Protein AF-A0A2V8DIY0-F1 (afdb_monomer_lite)

Foldseek 3Di:
DKFKWWKKWKKFDAPPKAFKKKWKDKQNHTFAIDTDDQQDHNPCRRVGMDMDTRGMDIDDPDDIDMDIDIDDMPPDMGTDDMDIHTDDDDDD

Radius of gyration: 14.8 Å; chains: 1; bounding box: 37×30×37 Å

Structure (mmCIF, N/CA/C/O backbone):
data_AF-A0A2V8DIY0-F1
#
_entry.id   AF-A0A2V8DIY0-F1
#
loop_
_atom_site.group_PDB
_atom_site.id
_atom_site.type_symbol
_atom_site.label_atom_id
_atom_site.label_alt_id
_atom_site.label_comp_id
_atom_site.label_asym_id
_atom_site.label_entity_id
_atom_site.label_seq_id
_atom_site.pdbx_PDB_ins_code
_atom_site.Cartn_x
_atom_site.Cartn_y
_atom_site.Cartn_z
_atom_site.occupancy
_atom_site.B_iso_or_equiv
_atom_site.auth_seq_id
_atom_site.auth_comp_id
_atom_site.auth_asym_id
_atom_site.auth_atom_id
_atom_site.pdbx_PDB_model_num
ATOM 1 N N . MET A 1 1 ? -14.954 1.544 20.848 1.00 80.44 1 MET A N 1
ATOM 2 C CA . MET A 1 1 ? -15.505 2.452 19.818 1.00 80.44 1 MET A CA 1
ATOM 3 C C . MET A 1 1 ? -14.796 2.141 18.515 1.00 80.44 1 MET A C 1
ATOM 5 O O . MET A 1 1 ? -13.659 1.691 18.586 1.00 80.44 1 MET A O 1
ATOM 9 N N . GLN A 1 2 ? -15.466 2.297 17.376 1.00 92.38 2 GLN A N 1
ATOM 10 C CA . GLN A 1 2 ? -14.810 2.160 16.077 1.00 92.38 2 GLN A CA 1
ATOM 11 C C . GLN A 1 2 ? -14.116 3.475 15.704 1.00 92.38 2 GLN A C 1
ATOM 13 O O . GLN A 1 2 ? -14.631 4.545 16.026 1.00 92.38 2 GLN A O 1
ATOM 18 N N . THR A 1 3 ? -12.977 3.379 15.027 1.00 95.25 3 THR A N 1
ATOM 19 C CA . THR A 1 3 ? -12.195 4.513 14.527 1.00 95.25 3 THR A CA 1
ATOM 20 C C . THR A 1 3 ? -12.021 4.354 13.024 1.00 95.25 3 THR A C 1
ATOM 22 O O . THR A 1 3 ? -11.722 3.259 12.544 1.00 95.25 3 THR A O 1
ATOM 25 N N . GLN A 1 4 ? -12.215 5.434 12.269 1.00 96.81 4 GLN A N 1
ATOM 26 C CA . GLN A 1 4 ? -11.880 5.449 10.850 1.00 96.81 4 GLN A CA 1
ATOM 27 C C . GLN A 1 4 ? -10.372 5.650 10.694 1.00 96.81 4 GLN A C 1
ATOM 29 O O . GLN A 1 4 ? -9.796 6.542 11.311 1.00 96.81 4 GLN A O 1
ATOM 34 N N . TYR A 1 5 ? -9.741 4.840 9.856 1.00 97.56 5 TYR A N 1
ATOM 35 C CA . TYR A 1 5 ? -8.333 4.943 9.501 1.00 97.56 5 TYR A CA 1
ATOM 36 C C . TYR A 1 5 ? -8.208 5.255 8.014 1.00 97.56 5 TYR A C 1
ATOM 38 O O . TYR A 1 5 ? -8.911 4.661 7.198 1.00 97.56 5 TYR A O 1
ATOM 46 N N . ALA A 1 6 ? -7.309 6.171 7.668 1.00 98.12 6 ALA A N 1
ATOM 47 C CA . ALA A 1 6 ? -6.789 6.335 6.321 1.00 98.12 6 ALA A CA 1
ATOM 48 C C . ALA A 1 6 ? -5.611 5.379 6.132 1.00 98.12 6 ALA A C 1
ATOM 50 O O . ALA A 1 6 ? -4.736 5.296 6.998 1.00 98.12 6 ALA A O 1
ATOM 51 N N . LEU A 1 7 ? -5.616 4.650 5.020 1.00 98.38 7 LEU A N 1
ATOM 52 C CA . LEU A 1 7 ? -4.597 3.668 4.687 1.00 98.38 7 LEU A CA 1
ATOM 53 C C . LEU A 1 7 ? -3.702 4.230 3.586 1.00 98.38 7 LEU A C 1
ATOM 55 O O . LEU A 1 7 ? -4.176 4.928 2.688 1.00 98.38 7 LEU A O 1
ATOM 59 N N . SER A 1 8 ? -2.414 3.917 3.640 1.00 98.56 8 SER A N 1
ATOM 60 C CA . SER A 1 8 ? -1.466 4.195 2.562 1.00 98.56 8 SER A CA 1
ATOM 61 C C . SER A 1 8 ? -0.456 3.066 2.439 1.00 98.56 8 SER A C 1
ATOM 63 O O . SER A 1 8 ? -0.098 2.449 3.443 1.00 98.56 8 SER A O 1
ATOM 65 N N . VAL A 1 9 ? 0.016 2.815 1.222 1.00 98.62 9 VAL A N 1
ATOM 66 C CA . VAL A 1 9 ? 1.040 1.804 0.938 1.00 98.62 9 VAL A CA 1
ATOM 67 C C . VAL A 1 9 ? 2.295 2.518 0.464 1.00 98.62 9 VAL A C 1
ATOM 69 O O . VAL A 1 9 ? 2.228 3.330 -0.458 1.00 98.62 9 VAL A O 1
ATOM 72 N N . THR A 1 10 ? 3.420 2.217 1.102 1.00 98.69 10 THR A N 1
ATOM 73 C CA . THR A 1 10 ? 4.754 2.618 0.659 1.00 98.69 10 THR A CA 1
ATOM 74 C C . THR A 1 10 ? 5.429 1.434 -0.013 1.00 98.69 10 THR A C 1
ATOM 76 O O . THR A 1 10 ? 5.413 0.326 0.529 1.00 98.69 10 THR A O 1
ATOM 79 N N . TYR A 1 11 ? 6.000 1.666 -1.189 1.00 98.31 11 TYR A N 1
ATOM 80 C CA . TYR A 1 11 ? 6.621 0.633 -2.012 1.00 98.31 11 TYR A CA 1
ATOM 81 C C . TYR A 1 11 ? 7.710 1.221 -2.921 1.00 98.31 11 TYR A C 1
ATOM 83 O O . TYR A 1 11 ? 7.771 2.442 -3.110 1.00 98.31 11 TYR A O 1
ATOM 91 N N . SER A 1 12 ? 8.546 0.353 -3.491 1.00 98.06 12 SER A N 1
ATOM 92 C CA . SER A 1 12 ? 9.450 0.671 -4.603 1.00 98.06 12 SER A CA 1
ATOM 93 C C . SER A 1 12 ? 9.038 -0.106 -5.860 1.00 98.06 12 SER A C 1
ATOM 95 O O . SER A 1 12 ? 8.558 -1.241 -5.777 1.00 98.06 12 SER A O 1
ATOM 97 N N . ASN A 1 13 ? 9.174 0.535 -7.023 1.00 97.31 13 ASN A N 1
ATOM 98 C CA . ASN A 1 13 ? 9.004 -0.101 -8.326 1.00 97.31 13 ASN A CA 1
ATOM 99 C C . ASN A 1 13 ? 9.985 0.516 -9.336 1.00 97.31 13 ASN A C 1
ATOM 101 O O . ASN A 1 13 ? 9.876 1.698 -9.677 1.00 97.31 13 ASN A O 1
ATOM 105 N N . GLY A 1 14 ? 10.975 -0.257 -9.782 1.00 94.62 14 GLY A N 1
ATOM 106 C CA . GLY A 1 14 ? 11.888 0.165 -10.840 1.00 94.62 14 GLY A CA 1
ATOM 107 C C . GLY A 1 14 ? 11.188 0.188 -12.197 1.00 94.62 14 GLY A C 1
ATOM 108 O O . GLY A 1 14 ? 10.356 -0.659 -12.492 1.00 94.62 14 GLY A O 1
ATOM 109 N N . LYS A 1 15 ? 11.548 1.144 -13.058 1.00 92.00 15 LYS A N 1
ATOM 110 C CA . LYS A 1 15 ? 10.917 1.310 -14.378 1.00 92.00 15 LYS A CA 1
ATOM 111 C C . LYS A 1 15 ? 11.369 0.251 -15.392 1.00 92.00 15 LYS A C 1
ATOM 113 O O . LYS A 1 15 ? 12.099 0.556 -16.339 1.00 92.00 15 LYS A O 1
ATOM 118 N N . GLU A 1 16 ? 10.970 -0.995 -15.187 1.00 89.38 16 GLU A N 1
ATOM 119 C CA . GLU A 1 16 ? 11.393 -2.148 -15.993 1.00 89.38 16 GLU A CA 1
ATOM 120 C C . GLU A 1 16 ? 10.313 -2.619 -16.980 1.00 89.38 16 GLU A C 1
ATOM 122 O O . GLU A 1 16 ? 10.634 -3.170 -18.040 1.00 89.38 16 GLU A O 1
ATOM 127 N N . GLY A 1 17 ? 9.049 -2.296 -16.710 1.00 91.75 17 GLY A N 1
ATOM 128 C CA . GLY A 1 17 ? 7.911 -2.762 -17.489 1.00 91.75 17 GLY A CA 1
ATOM 129 C C . GLY A 1 17 ? 6.592 -2.098 -17.081 1.00 91.75 17 GLY A C 1
ATOM 130 O O . GLY A 1 17 ? 6.581 -0.968 -16.589 1.00 91.75 17 GLY A O 1
ATOM 131 N N . PRO A 1 18 ? 5.442 -2.716 -17.404 1.00 96.31 18 PRO A N 1
ATOM 132 C CA . PRO A 1 18 ? 4.141 -2.188 -17.013 1.00 96.31 18 PRO A CA 1
ATOM 133 C C . PRO A 1 18 ? 3.932 -2.261 -15.495 1.00 96.31 18 PRO A C 1
ATOM 135 O O . PRO A 1 18 ? 4.196 -3.287 -14.892 1.00 96.31 18 PRO A O 1
ATOM 138 N N . ASN A 1 19 ? 3.335 -1.220 -14.920 1.00 97.12 19 ASN A N 1
ATOM 139 C CA . ASN A 1 19 ? 2.983 -1.139 -13.499 1.00 97.12 19 ASN A CA 1
ATOM 140 C C . ASN A 1 19 ? 1.934 -2.178 -13.046 1.00 97.12 19 ASN A C 1
ATOM 142 O O . ASN A 1 19 ? 0.908 -2.364 -13.721 1.00 97.12 19 ASN A O 1
ATOM 146 N N . GLU A 1 20 ? 2.140 -2.759 -11.861 1.00 97.06 20 GLU A N 1
ATOM 147 C CA . GLU A 1 20 ? 1.242 -3.683 -11.157 1.00 97.06 20 GLU A CA 1
ATOM 148 C C . GLU A 1 20 ? -0.019 -2.989 -10.637 1.00 97.06 20 GLU A C 1
ATOM 150 O O . GLU A 1 20 ? -0.062 -1.789 -10.360 1.00 97.06 20 GLU A O 1
ATOM 155 N N . VAL A 1 21 ? -1.060 -3.786 -10.415 1.00 97.88 21 VAL A N 1
ATOM 156 C CA . VAL A 1 21 ? -2.233 -3.386 -9.640 1.00 97.88 21 VAL A CA 1
ATOM 157 C C . VAL A 1 21 ? -2.105 -3.931 -8.224 1.00 97.88 21 VAL A C 1
ATOM 159 O O . VAL A 1 21 ? -1.980 -5.138 -8.028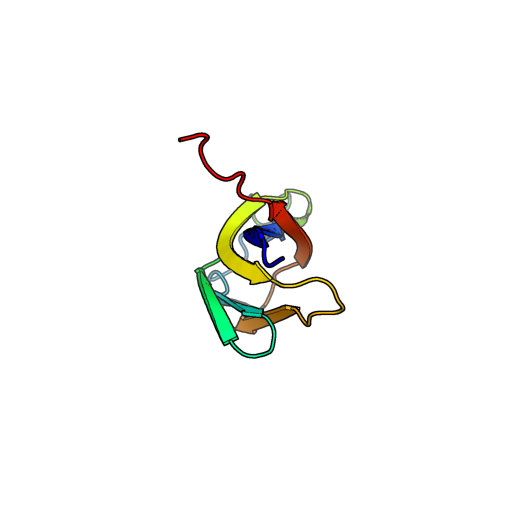 1.00 97.88 21 VAL A O 1
ATOM 162 N N . ILE A 1 22 ? -2.198 -3.035 -7.243 1.00 98.06 22 ILE A N 1
ATOM 163 C CA . ILE A 1 22 ? -2.232 -3.352 -5.818 1.00 98.06 22 ILE A CA 1
ATOM 164 C C . ILE A 1 22 ? -3.680 -3.240 -5.335 1.00 98.06 22 ILE A C 1
ATOM 166 O O . ILE A 1 22 ? -4.291 -2.166 -5.376 1.00 98.06 22 ILE A O 1
ATOM 170 N N . SER A 1 23 ? -4.235 -4.349 -4.854 1.00 98.19 23 SER A N 1
ATOM 171 C CA . SER A 1 23 ? -5.553 -4.417 -4.225 1.00 98.19 23 SER A CA 1
ATOM 172 C C . SER A 1 23 ? -5.415 -4.617 -2.720 1.00 98.19 23 SER A C 1
ATOM 174 O O . SER A 1 23 ? -4.675 -5.480 -2.261 1.00 98.19 23 SER A O 1
ATOM 176 N N . LEU A 1 24 ? -6.154 -3.829 -1.944 1.00 98.31 24 LEU A N 1
ATOM 177 C CA . LEU A 1 24 ? -6.141 -3.853 -0.488 1.00 98.31 24 LEU A CA 1
ATOM 178 C C . LEU A 1 24 ? -7.496 -4.310 0.045 1.00 98.31 24 LEU A C 1
ATOM 180 O O . LEU A 1 24 ? -8.532 -3.718 -0.273 1.00 98.31 24 LEU A O 1
ATOM 184 N N . THR A 1 25 ? -7.480 -5.321 0.908 1.00 98.50 25 THR A N 1
ATOM 185 C CA . THR A 1 25 ? -8.649 -5.755 1.678 1.00 98.50 25 THR A CA 1
ATOM 186 C C . THR A 1 25 ? -8.366 -5.678 3.174 1.00 98.50 25 THR A C 1
ATOM 188 O O . THR A 1 25 ? -7.230 -5.861 3.621 1.00 98.50 25 THR A O 1
ATOM 191 N N . VAL A 1 26 ? -9.413 -5.405 3.951 1.00 98.31 26 VAL A N 1
ATOM 192 C CA . VAL A 1 26 ? -9.388 -5.442 5.414 1.00 98.31 26 VAL A CA 1
ATOM 193 C C . VAL A 1 26 ? -10.512 -6.351 5.890 1.00 98.31 26 VAL A C 1
ATOM 195 O O . VAL A 1 26 ? -11.668 -6.155 5.520 1.00 98.31 26 VAL A O 1
ATOM 198 N N . ASP A 1 27 ? -10.161 -7.388 6.648 1.00 97.81 27 ASP A N 1
ATOM 199 C CA . ASP A 1 27 ? -11.060 -8.469 7.075 1.00 97.81 27 ASP A CA 1
ATOM 200 C C . ASP A 1 27 ? -11.859 -9.080 5.905 1.00 97.81 27 ASP A C 1
ATOM 202 O O . ASP A 1 27 ? -13.050 -9.371 6.009 1.00 97.81 27 ASP A O 1
ATOM 206 N N . GLY A 1 28 ? -11.205 -9.221 4.746 1.00 97.50 28 GLY A N 1
ATOM 207 C CA . GLY A 1 28 ? -11.812 -9.719 3.507 1.00 97.50 28 GLY A CA 1
ATOM 208 C C . GLY A 1 28 ? -12.709 -8.715 2.771 1.00 97.50 28 GLY A C 1
ATOM 209 O O . GLY A 1 28 ? -13.172 -9.015 1.673 1.00 97.50 28 GLY A O 1
ATOM 210 N N . THR A 1 29 ? -12.937 -7.518 3.321 1.00 97.38 29 TH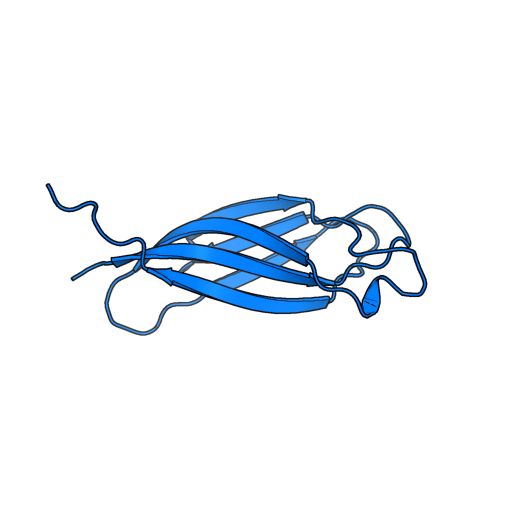R A N 1
ATOM 211 C CA . THR A 1 29 ? -13.689 -6.448 2.650 1.00 97.38 29 THR A CA 1
ATOM 212 C C . THR A 1 29 ? -12.744 -5.602 1.790 1.00 97.38 29 THR A C 1
ATOM 214 O O . THR A 1 29 ? -11.767 -5.071 2.323 1.00 97.38 29 THR A O 1
ATOM 217 N N . PRO A 1 30 ? -13.001 -5.433 0.479 1.00 98.00 30 PRO A N 1
ATOM 218 C CA . PRO A 1 30 ? -12.205 -4.552 -0.374 1.00 98.00 30 PRO A CA 1
ATOM 219 C C . PRO A 1 30 ? -12.227 -3.100 0.109 1.00 98.00 30 PRO A C 1
ATOM 221 O O . PRO A 1 30 ? -13.294 -2.543 0.362 1.00 98.00 30 PRO A O 1
ATOM 224 N N . VAL A 1 31 ? -11.047 -2.487 0.199 1.00 98.06 31 VAL A N 1
ATOM 225 C CA . VAL A 1 31 ? -10.870 -1.070 0.553 1.00 98.06 31 V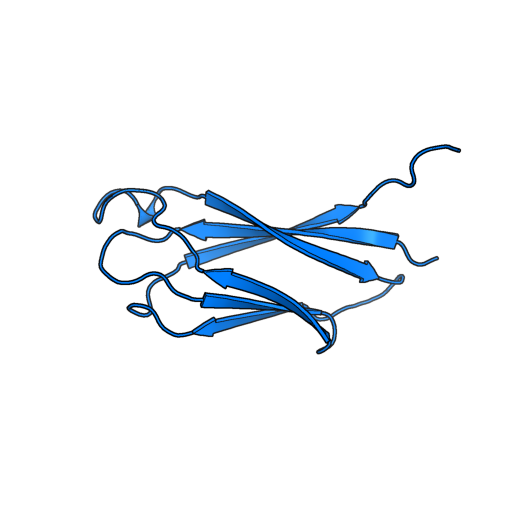AL A CA 1
ATOM 226 C C . VAL A 1 31 ? -10.524 -0.251 -0.685 1.00 98.06 31 VAL A C 1
ATOM 228 O O . VAL A 1 31 ? -11.164 0.763 -0.961 1.00 98.06 31 VAL A O 1
ATOM 231 N N . SER A 1 32 ? -9.520 -0.689 -1.444 1.00 97.88 32 SER A N 1
ATOM 232 C CA . SER A 1 32 ? -9.062 0.012 -2.643 1.00 97.88 32 SER A CA 1
ATOM 233 C C . SER A 1 32 ? -8.380 -0.931 -3.622 1.00 97.88 32 SER A C 1
ATOM 235 O O . SER A 1 32 ? -7.859 -1.973 -3.237 1.00 97.88 32 SER A O 1
ATOM 237 N N . SER A 1 33 ? -8.312 -0.508 -4.879 1.00 98.06 33 SER A N 1
ATOM 238 C CA . SER A 1 33 ? -7.425 -1.084 -5.882 1.00 98.06 33 SER A CA 1
ATOM 239 C C . SER A 1 33 ? -6.851 0.050 -6.714 1.00 98.06 33 SER A C 1
ATOM 241 O O . SER A 1 33 ? -7.608 0.913 -7.161 1.00 98.06 33 SER A O 1
ATOM 243 N N . PHE A 1 34 ? -5.538 0.068 -6.911 1.00 97.88 34 PHE A N 1
ATOM 244 C CA . PHE A 1 34 ? -4.862 1.111 -7.678 1.00 97.88 34 PHE A CA 1
ATOM 245 C C . PHE A 1 34 ? -3.675 0.536 -8.446 1.00 97.88 34 PHE A C 1
ATOM 247 O O . PHE A 1 34 ? -3.100 -0.472 -8.045 1.00 97.88 34 PHE A O 1
ATOM 254 N N . GLN A 1 35 ? -3.334 1.165 -9.569 1.00 97.88 35 GLN A N 1
ATOM 255 C CA . GLN A 1 35 ? -2.095 0.860 -10.274 1.00 97.88 35 GLN A CA 1
ATOM 256 C C . GLN A 1 35 ? -0.938 1.538 -9.535 1.00 97.88 35 GLN A C 1
ATOM 258 O O . GLN A 1 35 ? -1.050 2.722 -9.205 1.00 97.88 35 GLN A O 1
ATOM 263 N N . ASN A 1 36 ? 0.133 0.795 -9.258 1.00 97.00 36 ASN A N 1
ATOM 264 C CA . ASN A 1 36 ? 1.354 1.355 -8.695 1.0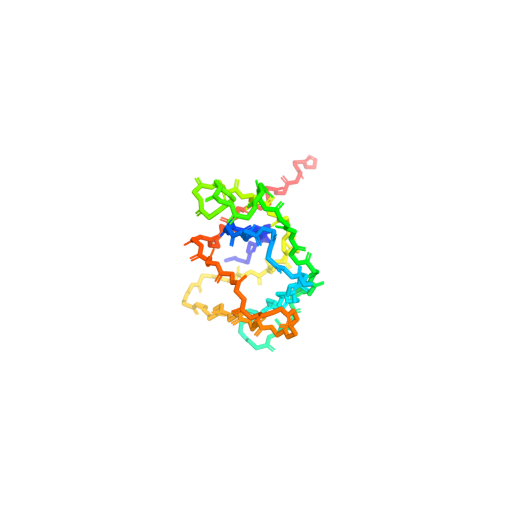0 97.00 36 ASN A CA 1
ATOM 265 C C . ASN A 1 36 ? 2.042 2.278 -9.728 1.00 97.00 36 ASN A C 1
ATOM 267 O O . ASN A 1 36 ? 1.566 2.466 -10.853 1.00 97.00 36 ASN A O 1
ATOM 271 N N . ARG A 1 37 ? 3.144 2.914 -9.342 1.00 96.44 37 ARG A N 1
ATOM 272 C CA . ARG A 1 37 ? 3.944 3.749 -10.244 1.00 96.44 37 ARG A CA 1
ATOM 273 C C . ARG A 1 37 ? 5.426 3.517 -10.032 1.00 96.44 37 ARG A C 1
ATOM 275 O O . ARG A 1 37 ? 5.847 3.275 -8.904 1.00 96.44 37 ARG A O 1
ATOM 282 N N . ASP A 1 38 ? 6.188 3.710 -11.102 1.00 96.81 38 ASP A N 1
ATOM 283 C CA . ASP A 1 38 ? 7.642 3.806 -11.051 1.00 96.81 38 ASP A CA 1
ATOM 284 C C . ASP A 1 38 ? 8.077 4.790 -9.951 1.00 96.81 38 ASP A C 1
ATOM 286 O O . ASP A 1 38 ? 7.659 5.956 -9.931 1.00 96.81 38 ASP A O 1
ATOM 290 N N . SER A 1 39 ? 8.938 4.338 -9.044 1.00 97.06 39 SER A N 1
ATOM 291 C CA . SER A 1 39 ? 9.552 5.180 -8.012 1.00 97.06 39 SER A CA 1
ATOM 292 C C . SER A 1 39 ? 10.782 5.937 -8.524 1.00 97.06 39 SER A C 1
ATOM 294 O O . SER A 1 39 ? 11.234 6.888 -7.885 1.00 97.06 39 SER A O 1
ATOM 296 N N . GLY A 1 40 ? 11.304 5.554 -9.692 1.00 95.06 40 GLY A N 1
ATOM 297 C CA . GLY A 1 40 ? 12.463 6.157 -10.343 1.00 95.06 40 GLY A CA 1
ATOM 298 C C . GLY A 1 40 ? 12.698 5.578 -11.737 1.00 95.06 40 GLY A C 1
ATOM 299 O O . GLY A 1 40 ? 11.752 5.255 -12.452 1.00 95.06 40 GLY A O 1
ATOM 300 N N . ASP A 1 41 ? 13.960 5.467 -12.146 1.00 94.00 41 ASP A N 1
ATOM 301 C CA . ASP A 1 41 ? 14.328 4.725 -13.356 1.00 94.00 41 ASP A CA 1
ATOM 302 C C . ASP A 1 41 ? 14.530 3.222 -13.071 1.00 94.00 41 ASP A C 1
ATOM 304 O O . ASP A 1 41 ? 14.235 2.732 -11.981 1.00 94.00 41 ASP A O 1
ATOM 308 N N . SER A 1 42 ? 15.004 2.469 -14.066 1.00 91.75 42 SER A N 1
ATOM 309 C CA . SER A 1 42 ? 15.227 1.020 -13.967 1.00 91.75 42 SER A CA 1
ATOM 310 C C . SER A 1 42 ? 16.470 0.623 -13.156 1.00 91.75 42 SER A C 1
ATOM 312 O O . SER A 1 42 ? 16.803 -0.553 -13.103 1.00 91.75 42 SER A O 1
ATOM 314 N N . ILE A 1 43 ? 17.231 1.576 -12.611 1.00 89.12 43 ILE A N 1
ATOM 315 C CA . ILE A 1 43 ? 18.466 1.307 -11.861 1.00 89.12 43 ILE A CA 1
ATOM 316 C C . ILE A 1 43 ? 18.297 1.777 -10.419 1.00 89.12 43 ILE A C 1
ATOM 318 O O . ILE A 1 43 ? 18.464 1.003 -9.479 1.00 89.12 43 ILE A O 1
ATOM 322 N N . GLU A 1 44 ? 17.957 3.049 -10.235 1.00 93.75 44 GLU A N 1
ATOM 323 C CA . GLU A 1 44 ? 17.835 3.674 -8.921 1.00 93.75 44 GLU A CA 1
ATOM 324 C C . GLU A 1 44 ? 16.432 3.519 -8.329 1.00 93.75 44 GLU A C 1
ATOM 326 O O . GLU A 1 44 ? 16.289 3.596 -7.109 1.00 93.75 44 GLU A O 1
ATOM 331 N N . GLY A 1 45 ? 15.410 3.251 -9.155 1.00 94.50 45 GLY A N 1
ATOM 332 C CA . GLY A 1 45 ? 14.010 3.166 -8.725 1.00 94.50 45 GLY A CA 1
ATOM 333 C C . GLY A 1 45 ? 13.774 2.181 -7.581 1.00 94.50 45 GLY A C 1
ATOM 334 O O . GLY A 1 45 ? 13.062 2.512 -6.638 1.00 94.50 45 GLY A O 1
ATOM 335 N N . TRP A 1 46 ? 14.464 1.041 -7.565 1.00 95.62 46 TRP A N 1
ATOM 336 C CA . TRP A 1 46 ? 14.362 0.051 -6.483 1.00 95.62 46 TRP A CA 1
ATOM 337 C C . TRP A 1 46 ? 14.816 0.564 -5.107 1.00 95.62 46 TRP A C 1
ATOM 339 O O . TRP A 1 46 ? 14.394 0.035 -4.086 1.00 95.62 46 TRP A O 1
ATOM 349 N N . ASN A 1 47 ? 15.628 1.625 -5.060 1.00 96.88 47 ASN A N 1
ATOM 350 C CA . ASN A 1 47 ? 16.079 2.260 -3.816 1.00 96.88 47 ASN A CA 1
ATOM 351 C C . ASN A 1 47 ? 15.274 3.521 -3.457 1.00 96.88 47 ASN A C 1
ATOM 353 O O . ASN A 1 47 ? 15.564 4.180 -2.455 1.00 96.88 47 ASN A O 1
ATOM 357 N N . LEU A 1 48 ? 14.290 3.886 -4.281 1.00 97.56 48 LEU A N 1
ATOM 358 C CA . LEU A 1 48 ? 13.396 5.014 -4.059 1.00 97.56 48 LEU A CA 1
ATOM 359 C C . LEU A 1 48 ? 12.016 4.496 -3.666 1.00 97.56 48 LEU A C 1
ATOM 361 O O . LEU A 1 48 ? 11.490 3.566 -4.271 1.00 97.56 48 LEU A O 1
ATOM 365 N N . PHE A 1 49 ? 11.411 5.137 -2.669 1.00 98.12 49 PHE A N 1
ATOM 366 C CA . PHE A 1 49 ? 10.107 4.747 -2.147 1.00 98.12 49 PHE A CA 1
ATOM 367 C C . PHE A 1 49 ? 9.071 5.820 -2.441 1.00 98.12 49 PHE A C 1
ATOM 369 O O . PHE A 1 49 ? 9.299 7.013 -2.216 1.00 98.12 49 PHE A O 1
ATOM 376 N N . VAL A 1 50 ? 7.907 5.385 -2.908 1.00 97.81 50 VAL A N 1
ATOM 377 C CA . VAL A 1 50 ? 6.723 6.227 -3.065 1.00 97.81 50 VAL A CA 1
ATOM 378 C C . VAL A 1 50 ? 5.633 5.738 -2.127 1.00 97.81 50 VAL A C 1
ATOM 380 O O . VAL A 1 50 ? 5.515 4.545 -1.862 1.00 97.81 50 VAL A O 1
ATOM 383 N N . THR A 1 51 ? 4.821 6.666 -1.630 1.00 98.50 51 THR A N 1
ATOM 384 C CA . THR A 1 51 ? 3.646 6.356 -0.812 1.00 98.50 51 THR A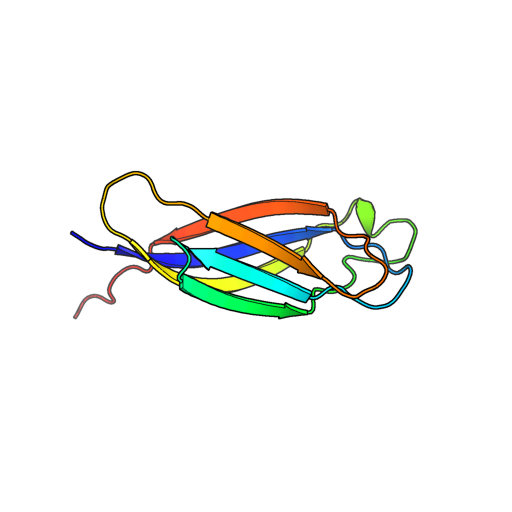 CA 1
ATOM 385 C C . THR A 1 51 ? 2.400 6.789 -1.559 1.00 98.50 51 THR A C 1
ATOM 387 O O . THR A 1 51 ? 2.298 7.955 -1.945 1.00 98.50 51 THR A O 1
ATOM 390 N N . ASP A 1 52 ? 1.446 5.874 -1.723 1.00 98.38 52 ASP A N 1
ATOM 391 C CA . ASP A 1 52 ? 0.140 6.184 -2.300 1.00 98.38 52 ASP A CA 1
ATOM 392 C C . ASP A 1 52 ? -1.004 5.928 -1.307 1.00 98.38 52 ASP A C 1
ATOM 394 O O . ASP A 1 52 ? -0.957 4.971 -0.524 1.00 98.38 52 ASP A O 1
ATOM 398 N N . PRO A 1 53 ? -2.050 6.779 -1.313 1.00 97.94 53 PRO A N 1
ATOM 399 C CA . PRO A 1 53 ? -3.262 6.533 -0.542 1.00 97.94 53 PRO A CA 1
ATOM 400 C C . PRO A 1 53 ? -3.970 5.252 -0.997 1.00 97.94 53 PRO A C 1
ATOM 402 O O . PRO A 1 53 ? -4.172 5.029 -2.187 1.00 97.94 53 PRO A O 1
ATOM 405 N N . ALA A 1 54 ? -4.436 4.464 -0.034 1.00 97.88 54 ALA A N 1
ATOM 406 C CA . ALA A 1 54 ? -5.108 3.183 -0.237 1.00 97.88 54 ALA A CA 1
ATOM 407 C C . ALA A 1 54 ? -6.482 3.144 0.460 1.00 97.88 54 ALA A C 1
ATOM 409 O O . ALA A 1 54 ? -6.871 2.167 1.094 1.00 97.88 54 ALA A O 1
ATOM 410 N N . GLY A 1 55 ? -7.228 4.248 0.363 1.00 97.00 55 GLY A N 1
ATOM 411 C CA . GLY A 1 55 ? -8.594 4.359 0.878 1.00 97.00 55 GLY A CA 1
ATOM 412 C C . GLY A 1 55 ? -8.698 4.471 2.403 1.00 97.00 55 GLY A C 1
ATOM 413 O O . GLY A 1 55 ? -7.764 4.883 3.093 1.00 97.00 55 GLY A O 1
ATOM 414 N N . THR A 1 56 ? -9.882 4.159 2.934 1.00 97.69 56 THR A N 1
ATOM 415 C CA . THR A 1 56 ? -10.176 4.239 4.374 1.00 97.69 56 THR A CA 1
ATOM 416 C C . THR A 1 56 ? -10.921 3.002 4.856 1.00 97.69 56 THR A C 1
ATOM 418 O O . THR A 1 56 ? -11.785 2.505 4.138 1.00 97.69 56 THR A O 1
ATOM 421 N N . SER A 1 57 ? -10.676 2.574 6.095 1.00 97.50 57 SER A N 1
ATOM 422 C CA . SER A 1 57 ? -11.428 1.497 6.752 1.00 97.50 57 SER A CA 1
ATOM 423 C C . SER A 1 57 ? -11.818 1.885 8.177 1.00 97.50 57 SER A C 1
ATOM 425 O O . SER A 1 57 ? -11.095 2.618 8.848 1.00 97.50 57 SER A O 1
ATOM 427 N N . THR A 1 58 ? -12.979 1.420 8.640 1.00 96.94 58 THR A N 1
ATOM 428 C CA . THR A 1 58 ? -13.466 1.662 10.006 1.00 96.94 58 THR A CA 1
ATOM 429 C C . THR A 1 58 ? -13.247 0.413 10.842 1.00 96.94 58 THR A C 1
ATOM 431 O O . THR A 1 58 ? -13.840 -0.625 10.563 1.00 96.94 58 THR A O 1
ATOM 434 N N . LEU A 1 59 ? -12.405 0.515 11.870 1.00 96.56 59 LEU A N 1
ATOM 435 C CA . LEU A 1 59 ? -11.949 -0.630 12.657 1.00 96.56 59 LEU A CA 1
ATOM 436 C C . LEU A 1 59 ? -12.325 -0.472 14.123 1.00 96.56 59 LEU A C 1
ATOM 438 O O . LEU A 1 59 ? -12.293 0.626 14.683 1.00 96.56 59 LEU A O 1
ATOM 442 N N . GLY A 1 60 ? -12.721 -1.583 14.738 1.00 96.25 60 GLY A N 1
ATOM 443 C CA . GLY A 1 60 ? -12.918 -1.664 16.179 1.00 96.25 60 GLY A CA 1
ATOM 444 C C . GLY A 1 60 ? -11.600 -1.939 16.908 1.00 96.25 60 GLY A C 1
ATOM 445 O O . GLY A 1 60 ? -10.560 -2.117 16.284 1.00 96.25 60 GLY A O 1
ATOM 446 N N . PRO A 1 61 ? -11.619 -1.997 18.246 1.00 95.50 61 PRO A N 1
ATOM 447 C CA . PRO A 1 61 ? -10.497 -2.537 18.998 1.00 95.50 61 PRO A CA 1
ATOM 448 C C . PRO A 1 61 ? -10.357 -4.037 18.719 1.00 95.50 61 PRO A C 1
ATOM 450 O O . PRO A 1 61 ? -11.354 -4.759 18.761 1.00 95.50 61 PRO A O 1
ATOM 453 N N . GLY A 1 62 ? -9.130 -4.510 18.519 1.00 96.25 62 GLY A N 1
ATOM 454 C CA . GLY A 1 62 ? -8.837 -5.931 18.340 1.00 96.25 62 GLY A CA 1
ATOM 455 C C . GLY A 1 62 ? -7.839 -6.194 17.220 1.00 96.25 62 GLY A C 1
ATOM 456 O O . GLY A 1 62 ? -7.232 -5.273 16.674 1.00 96.25 62 GLY A O 1
ATOM 457 N N . SER A 1 63 ? -7.656 -7.474 16.908 1.00 97.69 63 SER A N 1
ATOM 458 C CA . SER A 1 63 ? -6.860 -7.912 15.765 1.00 97.69 63 SER A CA 1
ATOM 459 C C . SER A 1 63 ? -7.704 -7.875 14.496 1.00 97.69 63 SER A C 1
ATOM 461 O O . SER A 1 63 ? -8.821 -8.386 14.480 1.00 97.69 63 SER A O 1
ATOM 463 N N . HIS A 1 64 ? -7.127 -7.315 13.442 1.00 97.56 64 HIS A N 1
ATOM 464 C CA . HIS A 1 64 ? -7.699 -7.237 12.104 1.00 97.56 64 HIS A CA 1
ATOM 465 C C . HIS A 1 64 ? -6.703 -7.814 11.102 1.00 97.56 64 HIS A C 1
ATOM 467 O O . HIS A 1 64 ? -5.496 -7.822 11.361 1.00 97.56 64 HIS A O 1
ATOM 473 N N . THR A 1 65 ? -7.199 -8.294 9.967 1.00 98.31 65 THR A N 1
ATOM 474 C CA . THR A 1 65 ? -6.354 -8.805 8.884 1.00 98.31 65 THR A CA 1
ATOM 475 C C . THR A 1 65 ? -6.335 -7.817 7.737 1.00 98.31 65 THR A C 1
ATOM 477 O O . THR A 1 65 ? -7.382 -7.405 7.244 1.00 98.31 65 THR A O 1
ATOM 480 N N . LEU A 1 66 ? -5.132 -7.472 7.294 1.00 97.88 66 LEU A N 1
ATOM 481 C CA . LEU A 1 66 ? -4.896 -6.693 6.093 1.00 97.88 66 LEU A CA 1
ATOM 482 C C . LEU A 1 66 ? -4.283 -7.613 5.044 1.00 97.88 66 LEU A C 1
ATOM 484 O O . LEU A 1 66 ? -3.327 -8.332 5.335 1.00 97.88 66 LEU A O 1
ATOM 488 N N . THR A 1 67 ? -4.827 -7.601 3.833 1.00 98.19 67 THR A N 1
ATOM 489 C CA . THR A 1 67 ? -4.282 -8.381 2.720 1.00 98.19 67 THR A CA 1
ATOM 490 C C . THR A 1 67 ? -4.056 -7.470 1.531 1.00 98.19 67 THR A C 1
ATOM 492 O O . THR A 1 67 ? -4.980 -6.790 1.082 1.00 98.19 67 THR A O 1
ATOM 495 N N . LEU A 1 68 ? -2.816 -7.476 1.047 1.00 97.50 68 LEU A N 1
ATOM 496 C CA . LEU A 1 68 ? -2.435 -6.920 -0.239 1.00 97.50 68 LEU A CA 1
ATOM 497 C C . LEU A 1 68 ? -2.372 -8.055 -1.252 1.00 97.50 68 LEU A C 1
ATOM 499 O O . LEU A 1 68 ? -1.727 -9.072 -1.001 1.00 97.50 68 LEU A O 1
ATOM 503 N N . ASP A 1 69 ? -3.039 -7.859 -2.377 1.00 96.88 69 ASP A N 1
ATOM 504 C CA . ASP A 1 69 ? -2.942 -8.719 -3.545 1.00 96.88 69 ASP A CA 1
ATOM 505 C C . ASP A 1 69 ? -2.334 -7.901 -4.688 1.00 96.88 69 ASP A C 1
ATOM 507 O O . ASP A 1 69 ? -2.798 -6.795 -4.980 1.00 96.88 69 ASP A O 1
ATOM 511 N N . VAL A 1 70 ? -1.260 -8.412 -5.284 1.00 96.50 70 VAL A N 1
ATOM 512 C CA . VAL A 1 70 ? -0.468 -7.720 -6.305 1.00 96.50 70 VAL A CA 1
ATOM 513 C C . VAL A 1 70 ? -0.538 -8.535 -7.584 1.00 96.50 70 VAL A C 1
ATOM 515 O O . VAL A 1 70 ? -0.142 -9.698 -7.605 1.00 96.50 70 VAL A O 1
ATOM 518 N N . ASN A 1 71 ? -1.057 -7.927 -8.650 1.00 95.50 71 ASN A N 1
ATOM 519 C CA . ASN A 1 71 ? -1.337 -8.622 -9.903 1.00 95.50 71 ASN A CA 1
ATOM 520 C C . ASN A 1 71 ? -0.996 -7.781 -11.132 1.00 95.50 71 ASN A C 1
ATOM 522 O O . ASN A 1 71 ? -0.974 -6.551 -11.088 1.00 95.50 71 ASN A O 1
ATOM 526 N N . GLY A 1 72 ? -0.867 -8.463 -12.271 1.00 94.44 72 GLY A N 1
ATOM 527 C CA . GLY A 1 72 ? -0.552 -7.827 -13.546 1.00 94.44 72 GLY A CA 1
ATOM 528 C C . GLY A 1 72 ? 0.883 -7.312 -13.575 1.00 94.44 72 GLY A C 1
ATOM 529 O O . GLY A 1 72 ? 1.737 -7.843 -12.875 1.00 94.44 72 GLY A O 1
ATOM 530 N N . GLY A 1 73 ? 1.118 -6.295 -14.400 1.00 93.31 73 GLY A N 1
ATOM 531 C CA . GLY A 1 73 ? 2.434 -5.680 -14.538 1.00 93.31 73 GLY A CA 1
ATOM 532 C C . GLY A 1 73 ? 3.501 -6.608 -15.121 1.00 93.31 73 GLY A C 1
ATOM 533 O O . GLY A 1 73 ? 3.184 -7.543 -15.868 1.00 93.31 73 GLY A O 1
ATOM 534 N N . ASP A 1 74 ? 4.757 -6.318 -14.799 1.00 90.56 74 ASP A N 1
ATOM 535 C CA . ASP A 1 74 ? 5.894 -7.212 -15.031 1.00 90.56 74 ASP A CA 1
ATOM 536 C C . ASP A 1 74 ? 6.189 -8.120 -13.822 1.00 90.56 74 ASP A C 1
ATOM 538 O O . ASP A 1 74 ? 6.939 -9.092 -13.949 1.00 90.56 74 ASP A O 1
ATOM 542 N N . GLY A 1 75 ? 5.503 -7.882 -12.701 1.00 81.88 75 GLY A N 1
ATOM 543 C CA . GLY A 1 75 ? 5.553 -8.700 -11.496 1.00 81.88 75 GLY A CA 1
ATOM 544 C C . GLY A 1 75 ? 6.595 -8.231 -10.486 1.00 81.88 75 GLY A C 1
ATOM 545 O O . GLY A 1 75 ? 6.881 -8.971 -9.540 1.00 81.88 75 GLY A O 1
ATOM 546 N N . CYS A 1 76 ? 7.150 -7.034 -10.660 1.00 87.56 76 CYS A N 1
ATOM 547 C CA . CYS A 1 76 ? 8.211 -6.509 -9.822 1.00 87.56 76 CYS A CA 1
ATOM 548 C C . CYS A 1 76 ? 7.680 -5.333 -8.984 1.00 87.56 76 CYS A C 1
ATOM 550 O O . CYS A 1 76 ? 7.476 -4.235 -9.470 1.00 87.56 76 CYS A O 1
ATOM 552 N N . VAL A 1 77 ? 7.462 -5.540 -7.685 1.00 95.62 77 VAL A N 1
ATOM 553 C CA . VAL A 1 77 ? 7.214 -4.451 -6.723 1.00 95.62 77 VAL A CA 1
ATOM 554 C C . VAL A 1 77 ? 7.686 -4.889 -5.344 1.00 95.62 77 VAL A C 1
ATOM 556 O O . VAL A 1 77 ? 7.433 -6.024 -4.931 1.00 95.62 77 VAL A O 1
ATOM 559 N N . GLU A 1 78 ? 8.340 -3.997 -4.603 1.00 96.25 78 GLU A N 1
ATOM 560 C CA . GLU A 1 78 ? 8.729 -4.264 -3.217 1.00 96.25 78 GLU A CA 1
ATOM 561 C C . GLU A 1 78 ? 7.844 -3.459 -2.267 1.00 96.25 78 GLU A C 1
ATOM 563 O O . GLU A 1 78 ? 7.883 -2.228 -2.226 1.00 96.25 78 GLU A O 1
ATOM 568 N N . ILE A 1 79 ? 7.011 -4.163 -1.499 1.00 97.75 79 ILE A N 1
ATOM 569 C CA . ILE A 1 79 ? 6.171 -3.545 -0.471 1.00 97.75 79 ILE A CA 1
ATOM 570 C C . ILE A 1 79 ? 7.007 -3.310 0.788 1.00 97.75 79 ILE A C 1
ATOM 572 O O . ILE A 1 79 ? 7.543 -4.260 1.354 1.00 97.75 79 ILE A O 1
ATOM 576 N N . ASP A 1 80 ? 7.053 -2.062 1.255 1.00 98.06 80 ASP A N 1
ATOM 577 C CA . ASP A 1 80 ? 7.754 -1.680 2.487 1.00 98.06 80 ASP A CA 1
ATOM 578 C C . ASP A 1 80 ? 6.792 -1.645 3.682 1.00 98.06 80 ASP A C 1
ATOM 580 O O . ASP A 1 80 ? 6.853 -2.481 4.586 1.00 98.06 80 ASP A O 1
ATOM 584 N N . VAL A 1 81 ? 5.837 -0.707 3.671 1.00 98.00 81 VAL A N 1
ATOM 585 C CA . VAL A 1 81 ? 4.927 -0.501 4.803 1.00 98.00 81 VAL A CA 1
ATOM 586 C C . VAL A 1 81 ? 3.510 -0.157 4.364 1.00 98.00 81 VAL A C 1
ATOM 588 O O . VAL A 1 81 ? 3.284 0.642 3.456 1.00 98.00 81 VAL A O 1
ATOM 591 N N . VAL A 1 82 ? 2.531 -0.713 5.082 1.00 97.88 82 VAL A N 1
ATOM 592 C CA . VAL A 1 82 ? 1.150 -0.223 5.066 1.00 97.88 82 VAL A CA 1
ATOM 593 C C . VAL A 1 82 ? 0.912 0.591 6.328 1.00 97.88 82 VAL A C 1
ATOM 595 O O . VAL A 1 82 ? 1.005 0.075 7.440 1.00 97.88 82 VAL A O 1
ATOM 598 N N . THR A 1 83 ? 0.611 1.876 6.163 1.00 98.25 83 THR A N 1
ATOM 599 C CA . THR A 1 83 ? 0.359 2.791 7.281 1.00 98.25 83 THR A CA 1
ATOM 600 C C . THR A 1 83 ? -1.137 2.955 7.498 1.00 98.25 83 THR A C 1
ATOM 602 O O . THR A 1 83 ? -1.883 3.179 6.548 1.00 98.25 83 THR A O 1
ATOM 605 N N . LEU A 1 84 ? -1.574 2.882 8.757 1.00 97.25 84 LEU A N 1
ATOM 606 C CA . LEU A 1 84 ? -2.934 3.206 9.186 1.00 97.25 84 LEU A CA 1
ATOM 607 C C . LEU A 1 84 ? -2.885 4.476 10.041 1.00 97.25 84 LEU A C 1
ATOM 609 O O . LEU A 1 84 ? -2.348 4.464 11.146 1.00 97.25 84 LEU A O 1
ATOM 613 N N . SER A 1 85 ? -3.474 5.562 9.548 1.00 96.94 85 SER A N 1
ATOM 614 C CA . SER A 1 85 ? -3.563 6.837 10.268 1.00 96.94 85 SER A CA 1
ATOM 615 C C . SER A 1 85 ? -4.997 7.083 10.737 1.00 96.94 85 SER A C 1
ATOM 617 O O . SER A 1 85 ? -5.890 7.113 9.891 1.00 96.94 85 SER A O 1
ATOM 619 N N . PRO A 1 86 ? -5.263 7.270 12.043 1.00 95.31 86 PRO A N 1
ATOM 620 C CA . PRO A 1 86 ? -6.594 7.641 12.514 1.00 95.31 86 PRO A CA 1
ATOM 621 C C . PRO A 1 86 ? -7.082 8.920 11.824 1.00 95.31 86 PRO A C 1
ATOM 623 O O . PRO A 1 86 ? -6.406 9.950 11.853 1.00 95.31 86 PRO A O 1
ATOM 626 N N . VAL A 1 87 ? -8.270 8.872 11.229 1.00 92.69 87 VAL A N 1
ATOM 627 C CA . VAL A 1 87 ? -8.978 10.063 10.763 1.00 92.69 87 VAL A CA 1
ATOM 628 C C . VAL A 1 87 ? -9.626 10.678 11.993 1.00 92.69 87 VAL A C 1
ATOM 630 O O . VAL A 1 87 ? -10.578 10.124 12.544 1.00 92.69 87 VAL A O 1
ATOM 633 N N . MET A 1 88 ? -9.084 11.799 12.472 1.00 80.81 88 MET A N 1
ATOM 634 C CA . MET A 1 88 ? -9.708 12.497 13.594 1.00 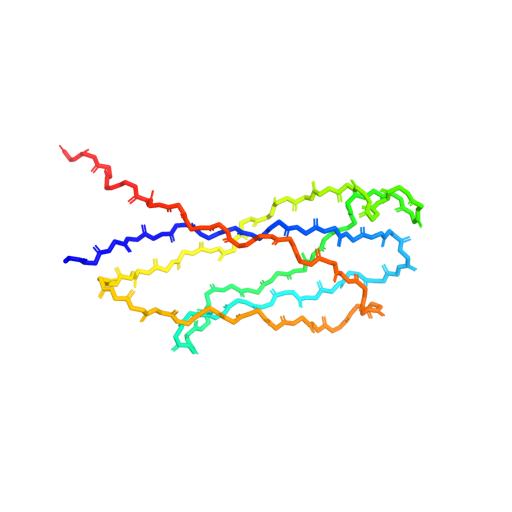80.81 88 MET A CA 1
ATOM 635 C C . MET A 1 88 ? -11.114 12.957 13.181 1.00 80.81 88 MET A C 1
ATOM 637 O O . MET A 1 88 ? -11.263 13.522 12.090 1.00 80.81 88 MET A O 1
ATOM 641 N N . PRO A 1 89 ? -12.145 12.742 14.020 1.00 63.88 89 PRO A N 1
ATOM 642 C CA . PRO A 1 89 ? -13.422 13.409 13.829 1.00 63.88 89 PRO A CA 1
ATOM 643 C C . PRO A 1 89 ? -13.150 14.910 13.744 1.00 63.88 89 PRO A C 1
ATOM 645 O O . PRO A 1 89 ? -12.410 15.447 14.565 1.00 63.88 89 PRO A O 1
ATOM 648 N N . ARG A 1 90 ? -13.700 15.593 12.735 1.00 60.03 90 ARG A N 1
ATOM 649 C CA . ARG A 1 90 ? -13.697 17.057 12.771 1.00 60.03 90 ARG A CA 1
ATOM 650 C C . ARG A 1 90 ? -14.526 17.455 13.987 1.00 60.03 90 ARG A C 1
ATOM 652 O O . ARG A 1 90 ? -15.678 17.029 14.071 1.00 60.03 90 ARG A O 1
ATOM 659 N N . ASP A 1 91 ? -13.928 18.204 14.908 1.00 59.28 91 ASP A N 1
ATOM 660 C CA . ASP A 1 91 ? -14.655 18.805 16.022 1.00 59.28 91 ASP A CA 1
ATOM 661 C C . ASP A 1 91 ? -15.855 19.571 15.446 1.00 59.28 91 ASP A C 1
ATOM 663 O O . ASP A 1 91 ? -15.703 20.375 14.519 1.00 59.28 91 ASP A O 1
ATOM 667 N N . GLY A 1 92 ? -17.050 19.210 15.917 1.00 46.06 92 GLY A N 1
ATOM 668 C CA . GLY A 1 92 ? -18.311 19.860 15.560 1.00 46.06 92 GLY A CA 1
ATOM 669 C C . GLY A 1 92 ? -18.550 21.137 16.345 1.00 46.06 92 GLY A C 1
ATOM 670 O O . GLY A 1 92 ? -17.936 21.298 17.424 1.00 46.06 92 GLY A O 1
#

Sequence (92 aa):
MQTQYALSVTYSNGKEGPNEVISLTVDGTPVSSFQNRDSGDSIEGWNLFVTDPAGTSTLGPGSHTLTLDVNGGDGCVEIDVVTLSPVMPRDG

Secondary structure (DSSP, 8-state):
--EEEEEEEEEE--SSSSPPEEEEEETTEEEEEEE---SSSTTTGGG--EEEEEEEEEE-SS---EEEEEESSSS--EEEEEEEEE-PPPP-

pLDDT: mean 94.26, std 8.75, range [46.06, 98.69]